Protein AF-A0A6J7DBG2-F1 (afdb_monomer)

Foldseek 3Di:
DDDFPDKDKDKDFPPQFWAWEQDPVVNDIFTWTWMKIWMFTHDPNDTDDTDDIWIWTAGPPPRDTDTQPDVQLSVQSRVLSVCVSPDDPVPDDNLLRHLSNCCRNVVNPVVSVVSVVVVVVVVVVVPPPPDDDPDPDPPPVVPPQCWDADPPPRDIDGPPDQADPPPRDGPD

Secondary structure (DSSP, 8-state):
------EEEEEEEEEEEEEEEEETTTTEEEEEEEEEEEEEEEETTEEEEEEEEEEEEEETTT-PEEEE-SHHHHHHHHHHHHHHHHS-GGG--HHHHHHHHHHHTT--HHHHHHHHHHHHHHHHHTT-TT---S---SSSTT----EEE-TTT--EEETT-SB-TTT--B--

Structure (mmCIF, N/CA/C/O backbone):
data_AF-A0A6J7DBG2-F1
#
_entry.id   AF-A0A6J7DBG2-F1
#
loop_
_atom_site.group_PDB
_atom_site.id
_atom_site.type_symbol
_atom_site.label_atom_id
_atom_site.label_alt_id
_atom_site.label_comp_id
_atom_site.label_asym_id
_atom_site.label_entity_id
_atom_site.label_seq_id
_atom_site.pdbx_PDB_ins_code
_atom_site.Cartn_x
_atom_site.Cartn_y
_atom_site.Cartn_z
_atom_site.occupancy
_atom_site.B_iso_or_equiv
_atom_site.auth_seq_id
_atom_site.auth_comp_id
_atom_site.auth_asym_id
_atom_site.auth_atom_id
_atom_site.pdbx_PDB_model_num
ATOM 1 N N . MET A 1 1 ? -16.229 7.258 35.136 1.00 46.56 1 MET A N 1
ATOM 2 C CA . MET A 1 1 ? -16.810 6.183 34.303 1.00 46.56 1 MET A CA 1
ATOM 3 C C . MET A 1 1 ? -17.713 6.844 33.269 1.00 46.56 1 MET A C 1
ATOM 5 O O . MET A 1 1 ? -18.755 7.356 33.646 1.00 46.56 1 MET A O 1
ATOM 9 N N . ALA A 1 2 ? -17.273 6.974 32.014 1.00 55.31 2 ALA A N 1
ATOM 10 C CA . ALA A 1 2 ? -18.084 7.598 30.963 1.00 55.31 2 ALA A CA 1
ATOM 11 C C . ALA A 1 2 ? -18.999 6.535 30.334 1.00 55.31 2 ALA A C 1
ATOM 13 O O . ALA A 1 2 ? -18.511 5.507 29.866 1.00 55.31 2 ALA A O 1
ATOM 14 N N . ILE A 1 3 ? -20.314 6.754 30.373 1.00 56.69 3 ILE A N 1
ATOM 15 C CA . ILE A 1 3 ? -21.315 5.833 29.819 1.00 56.69 3 ILE A CA 1
ATOM 16 C C . ILE A 1 3 ? -21.468 6.140 28.325 1.00 56.69 3 ILE A C 1
ATOM 18 O O . ILE A 1 3 ? -21.953 7.207 27.956 1.00 56.69 3 ILE A O 1
ATOM 22 N N . PHE A 1 4 ? -21.044 5.210 27.466 1.00 58.94 4 PHE A N 1
ATOM 23 C CA . PHE A 1 4 ? -21.203 5.310 26.013 1.00 58.94 4 PHE A CA 1
ATOM 24 C C . PHE A 1 4 ? -22.547 4.707 25.585 1.00 58.94 4 PHE A C 1
ATOM 26 O O . PHE A 1 4 ? -22.782 3.515 25.772 1.00 58.94 4 PHE A O 1
ATOM 33 N N . TRP A 1 5 ? -23.414 5.519 24.978 1.00 52.09 5 TRP A N 1
ATOM 34 C CA . TRP A 1 5 ? -24.648 5.069 24.330 1.00 52.09 5 TRP A CA 1
ATOM 35 C C . TRP A 1 5 ? -24.339 4.819 22.850 1.00 52.09 5 TRP A C 1
ATOM 37 O O . TRP A 1 5 ? -24.511 5.696 22.006 1.00 52.09 5 TRP A O 1
ATOM 47 N N . GLY A 1 6 ? -23.812 3.631 22.548 1.00 57.81 6 GLY A N 1
ATOM 48 C CA . GLY A 1 6 ? -23.581 3.166 21.177 1.00 57.81 6 GLY A CA 1
ATOM 49 C C . GLY A 1 6 ? -22.110 3.057 20.757 1.00 57.81 6 GLY A C 1
ATOM 50 O O . GLY A 1 6 ? -21.242 3.842 21.152 1.00 57.81 6 GLY A O 1
ATOM 51 N N . MET A 1 7 ? -21.841 2.046 19.926 1.00 69.81 7 MET A N 1
ATOM 52 C CA . MET A 1 7 ? -20.559 1.800 19.265 1.00 69.81 7 MET A CA 1
ATOM 53 C C . MET A 1 7 ? -20.766 1.801 17.750 1.00 69.81 7 MET A C 1
ATOM 55 O O . MET A 1 7 ? -21.684 1.154 17.255 1.00 69.81 7 MET A O 1
ATOM 59 N N . GLY A 1 8 ? -19.887 2.481 17.014 1.00 74.31 8 GLY A N 1
ATOM 60 C CA . GLY A 1 8 ? -19.878 2.463 15.549 1.00 74.31 8 GLY A CA 1
ATOM 61 C C . GLY A 1 8 ? -18.500 2.129 14.983 1.00 74.31 8 GLY A C 1
ATOM 62 O O . GLY A 1 8 ? -17.485 2.245 15.674 1.00 74.31 8 GLY A O 1
ATOM 63 N N . SER A 1 9 ? -18.460 1.723 13.715 1.00 78.75 9 SER A N 1
ATOM 64 C CA . SER A 1 9 ? -17.233 1.526 12.932 1.00 78.75 9 SER A CA 1
ATOM 65 C C . SER A 1 9 ? -17.178 2.508 11.768 1.00 78.75 9 SER A C 1
ATOM 67 O O . SER A 1 9 ? -18.206 2.817 11.166 1.00 78.75 9 SER A O 1
ATOM 69 N N . LYS A 1 10 ? -15.983 2.997 11.437 1.00 81.12 10 LYS A N 1
ATOM 70 C CA . LYS A 1 10 ? -15.734 3.754 10.207 1.00 81.12 10 LYS A CA 1
ATOM 71 C C . LYS A 1 10 ? -14.430 3.322 9.553 1.00 81.12 10 LYS A C 1
ATOM 73 O O . LYS A 1 10 ? -13.458 3.036 10.250 1.00 81.12 10 LYS A O 1
ATOM 78 N N . SER A 1 11 ? -14.434 3.354 8.227 1.00 80.19 11 SER A N 1
ATOM 79 C CA . SER A 1 11 ? -13.244 3.387 7.390 1.00 80.19 11 SER A CA 1
ATOM 80 C C . SER A 1 11 ? -12.932 4.840 7.035 1.00 80.19 11 SER A C 1
ATOM 82 O O . SER A 1 11 ? -13.831 5.645 6.777 1.00 80.19 11 SER A O 1
ATOM 84 N N . LYS A 1 12 ? -11.656 5.202 7.077 1.00 81.62 12 LYS A N 1
ATOM 85 C CA . L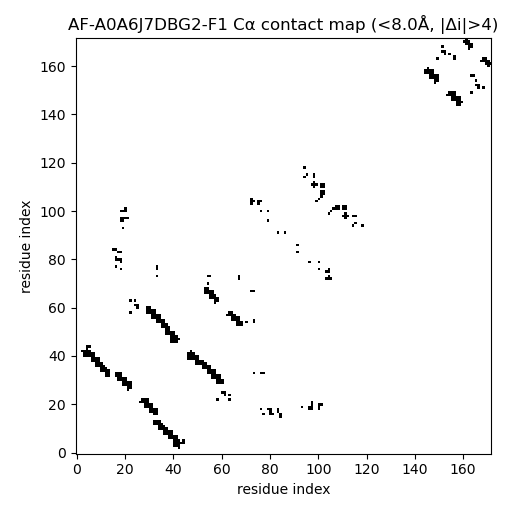YS A 1 12 ? -11.137 6.444 6.517 1.00 81.62 12 LYS A CA 1
ATOM 86 C C . LYS A 1 12 ? -10.099 6.057 5.479 1.00 81.62 12 LYS A C 1
ATOM 88 O O . LYS A 1 12 ? -9.033 5.559 5.838 1.00 81.62 12 LYS A O 1
ATOM 93 N N . ASN A 1 13 ? -10.434 6.280 4.216 1.00 78.12 13 ASN A N 1
ATOM 94 C CA . ASN A 1 13 ? -9.427 6.351 3.177 1.00 78.12 13 ASN A CA 1
ATOM 95 C C . ASN A 1 13 ? -8.819 7.753 3.243 1.00 78.12 13 ASN A C 1
ATOM 97 O O . ASN A 1 13 ? -9.544 8.736 3.426 1.00 78.12 13 ASN A O 1
ATOM 101 N N . TYR A 1 14 ? -7.498 7.854 3.215 1.00 71.44 14 TYR A N 1
ATOM 102 C CA . TYR A 1 14 ? -6.864 9.159 3.124 1.00 71.44 14 TYR A CA 1
ATOM 103 C C . TYR A 1 14 ? -6.824 9.539 1.645 1.00 71.44 14 TYR A C 1
ATOM 105 O O . TYR A 1 14 ? -5.890 9.169 0.940 1.00 71.44 14 TYR A O 1
ATOM 113 N N . ASP A 1 15 ? -7.875 10.219 1.183 1.00 62.44 15 ASP A N 1
ATOM 114 C CA . ASP A 1 15 ? -8.037 10.603 -0.221 1.00 62.44 15 ASP A CA 1
ATOM 115 C C . ASP A 1 15 ? -6.763 11.293 -0.745 1.00 62.44 15 ASP A C 1
ATOM 117 O O . ASP A 1 15 ? -6.266 12.251 -0.149 1.00 62.44 15 ASP A O 1
ATOM 121 N N . GLY A 1 16 ? -6.200 10.743 -1.826 1.00 68.31 16 GLY A N 1
ATOM 122 C CA . GLY A 1 16 ? -4.966 11.214 -2.469 1.00 68.31 16 GLY A CA 1
ATOM 123 C C . GLY A 1 16 ? -3.668 10.541 -2.005 1.00 68.31 16 GLY A C 1
ATOM 124 O O . GLY A 1 16 ? -2.652 10.684 -2.680 1.00 68.31 16 GLY A O 1
ATOM 125 N N . LEU A 1 17 ? -3.678 9.771 -0.909 1.00 85.88 17 LEU A N 1
ATOM 126 C CA . LEU A 1 17 ? -2.494 9.045 -0.441 1.00 85.88 17 LEU A CA 1
ATOM 127 C C . LEU A 1 17 ? -2.468 7.619 -0.990 1.00 85.88 17 LEU A C 1
ATOM 129 O O . LEU A 1 17 ? -3.230 6.747 -0.565 1.00 85.88 17 LEU A O 1
ATOM 133 N N . TRP A 1 18 ? -1.537 7.386 -1.908 1.00 89.62 18 TRP A N 1
ATOM 134 C CA . TRP A 1 18 ? -1.250 6.075 -2.464 1.00 89.62 18 TRP A CA 1
ATOM 135 C C . TRP A 1 18 ? 0.234 5.751 -2.340 1.00 89.62 18 TRP A C 1
ATOM 137 O O . TRP A 1 18 ? 1.083 6.635 -2.236 1.00 89.62 18 TRP A O 1
ATOM 147 N N . VAL A 1 19 ? 0.526 4.458 -2.310 1.00 92.31 19 VAL A N 1
ATOM 148 C CA . VAL A 1 19 ? 1.876 3.927 -2.161 1.00 92.31 19 VAL A CA 1
ATOM 149 C C . VAL A 1 19 ? 2.070 2.820 -3.198 1.00 92.31 19 VAL A C 1
ATOM 151 O O . VAL A 1 19 ? 1.232 1.917 -3.255 1.00 92.31 19 VAL A O 1
ATOM 154 N N . PRO A 1 20 ? 3.117 2.861 -4.038 1.00 92.00 20 PRO A N 1
ATOM 155 C CA . PRO A 1 20 ? 3.379 1.796 -4.992 1.00 92.00 20 PRO A CA 1
ATOM 156 C C . PRO A 1 20 ? 3.950 0.580 -4.262 1.00 92.00 20 PRO A C 1
ATOM 158 O O . PRO A 1 20 ? 4.889 0.688 -3.474 1.00 92.00 20 PRO A O 1
ATOM 161 N N . TYR A 1 21 ? 3.374 -0.590 -4.512 1.00 91.88 21 TYR A N 1
ATOM 162 C CA . TYR A 1 21 ? 3.898 -1.846 -3.988 1.00 91.88 21 TYR A CA 1
ATOM 163 C C . TYR A 1 21 ? 3.535 -3.017 -4.904 1.00 91.88 21 TYR A C 1
ATOM 165 O O . TYR A 1 21 ? 2.654 -2.910 -5.762 1.00 91.88 21 TYR A O 1
ATOM 173 N N . HIS A 1 22 ? 4.224 -4.142 -4.728 1.00 90.44 22 HIS A N 1
ATOM 174 C CA . HIS A 1 22 ? 3.934 -5.370 -5.455 1.00 90.44 22 HIS A CA 1
ATOM 175 C C . HIS A 1 22 ? 2.672 -6.044 -4.899 1.00 90.44 22 HIS A C 1
ATOM 177 O O . HIS A 1 22 ? 2.571 -6.311 -3.698 1.00 90.44 22 HIS A O 1
ATOM 183 N N . CYS A 1 23 ? 1.705 -6.347 -5.765 1.00 91.25 23 CYS A N 1
ATOM 184 C CA . CYS A 1 23 ? 0.520 -7.099 -5.371 1.00 91.25 23 CYS A CA 1
ATOM 185 C C . CYS A 1 23 ? 0.682 -8.580 -5.723 1.00 91.25 23 CYS A C 1
ATOM 187 O O . CYS A 1 23 ? 0.718 -8.927 -6.895 1.00 91.25 23 CYS A O 1
ATOM 189 N N . SER A 1 24 ? 0.659 -9.468 -4.725 1.00 88.75 24 SER A N 1
ATOM 190 C CA . SER A 1 24 ? 0.750 -10.920 -4.951 1.00 88.75 24 SER A CA 1
ATOM 191 C C . SER A 1 24 ? -0.432 -11.532 -5.714 1.00 88.75 24 SER A C 1
ATOM 193 O O . SER A 1 24 ? -0.350 -12.680 -6.129 1.00 88.75 24 SER A O 1
ATOM 195 N N . VAL A 1 25 ? -1.544 -10.803 -5.857 1.00 91.25 25 VAL A N 1
ATOM 196 C CA . VAL A 1 25 ? -2.736 -11.265 -6.589 1.00 91.25 25 VAL A CA 1
ATOM 197 C C . VAL A 1 25 ? -2.709 -10.803 -8.045 1.00 91.25 25 VAL A C 1
ATOM 199 O O . VAL A 1 25 ? -3.128 -11.548 -8.922 1.00 91.25 25 VAL A O 1
ATOM 202 N N . CYS A 1 26 ? -2.236 -9.581 -8.300 1.00 88.81 26 CYS A N 1
ATOM 203 C CA . CYS A 1 26 ? -2.123 -9.042 -9.658 1.00 88.81 26 CYS A CA 1
ATOM 204 C C . CYS A 1 26 ? -0.815 -9.441 -10.351 1.00 88.81 26 CYS A C 1
ATOM 206 O O . CYS A 1 26 ? -0.721 -9.255 -11.557 1.00 88.81 26 CYS A O 1
ATOM 208 N N . ASP A 1 27 ? 0.170 -9.918 -9.581 1.00 84.94 27 ASP A N 1
ATOM 209 C CA . ASP A 1 27 ? 1.541 -10.204 -10.025 1.00 84.94 27 ASP A CA 1
ATOM 210 C C . ASP A 1 27 ? 2.198 -9.011 -10.746 1.00 84.94 27 ASP A C 1
ATOM 212 O O . ASP A 1 27 ? 2.921 -9.145 -11.726 1.00 84.94 27 ASP A O 1
ATOM 216 N N . ASP A 1 28 ? 1.870 -7.801 -10.282 1.00 87.75 28 ASP A N 1
ATOM 217 C CA . ASP A 1 28 ? 2.291 -6.544 -10.893 1.00 87.75 28 ASP A CA 1
ATOM 218 C C . ASP A 1 28 ? 2.376 -5.430 -9.838 1.00 87.75 28 ASP A C 1
ATOM 220 O O . ASP A 1 28 ? 1.726 -5.471 -8.775 1.00 87.75 28 ASP A O 1
ATOM 224 N N . PHE A 1 29 ? 3.152 -4.391 -10.143 1.00 88.75 29 PHE A N 1
ATOM 225 C CA . PHE A 1 29 ? 3.195 -3.174 -9.349 1.00 88.75 29 PHE A CA 1
ATOM 226 C C . PHE A 1 29 ? 1.860 -2.440 -9.450 1.00 88.75 29 PHE A C 1
ATOM 228 O O . PHE A 1 29 ? 1.260 -2.259 -10.514 1.00 88.75 29 PHE A O 1
ATOM 235 N N . SER A 1 30 ? 1.336 -2.065 -8.290 1.00 90.38 30 SER A N 1
ATOM 236 C CA . SER A 1 30 ? 0.029 -1.433 -8.176 1.00 90.38 30 SER A CA 1
ATOM 237 C C . SER A 1 30 ? 0.065 -0.328 -7.135 1.00 90.38 30 SER A C 1
ATOM 239 O O . SER A 1 30 ? 0.830 -0.382 -6.172 1.00 90.38 30 SER A O 1
ATOM 241 N N . ALA A 1 31 ? -0.801 0.665 -7.306 1.00 91.56 31 ALA A N 1
ATOM 242 C CA . ALA A 1 31 ? -1.049 1.659 -6.278 1.00 91.56 31 ALA A CA 1
ATOM 243 C C . ALA A 1 31 ? -1.876 1.032 -5.144 1.00 91.56 31 ALA A C 1
ATOM 245 O O . ALA A 1 31 ? -2.921 0.416 -5.379 1.00 91.56 31 ALA A O 1
ATOM 246 N N . PHE A 1 32 ? -1.407 1.195 -3.910 1.00 92.94 32 PHE A N 1
ATOM 247 C CA . PHE A 1 32 ? -2.121 0.811 -2.700 1.00 92.94 32 PHE A CA 1
ATOM 248 C C . PHE A 1 32 ? -2.630 2.053 -1.972 1.00 92.94 32 PHE A C 1
ATOM 250 O O . PHE A 1 32 ? -1.857 2.952 -1.645 1.00 92.94 32 PHE A O 1
ATOM 257 N N . ALA A 1 33 ? -3.927 2.087 -1.683 1.00 91.56 33 ALA A N 1
ATOM 258 C CA . ALA A 1 33 ? -4.557 3.119 -0.876 1.00 91.56 33 ALA A CA 1
ATOM 259 C C . ALA A 1 33 ? -4.287 2.883 0.616 1.00 91.56 33 ALA A C 1
ATOM 261 O O . ALA A 1 33 ? -4.448 1.769 1.128 1.00 91.56 33 ALA A O 1
ATOM 262 N N . VAL A 1 34 ? -3.915 3.946 1.329 1.00 91.62 34 VAL A N 1
ATOM 263 C CA . VAL A 1 34 ? -3.632 3.902 2.768 1.00 91.62 34 VAL A CA 1
ATOM 264 C C . VAL A 1 34 ? -4.935 4.102 3.550 1.00 91.62 34 VAL A C 1
ATOM 266 O O . VAL A 1 34 ? -5.452 5.215 3.661 1.00 91.62 34 VAL A O 1
ATOM 269 N N . THR A 1 35 ? -5.472 3.015 4.108 1.00 90.44 35 THR A N 1
ATOM 270 C CA . THR A 1 35 ? -6.787 2.994 4.766 1.00 90.44 35 THR A CA 1
ATOM 271 C C . THR A 1 35 ? -6.673 2.737 6.265 1.00 90.44 35 THR A C 1
ATOM 273 O O . THR A 1 35 ? -5.918 1.881 6.726 1.00 90.44 35 THR A O 1
ATOM 276 N N . GLU A 1 36 ? -7.484 3.440 7.050 1.00 90.50 36 GLU A N 1
ATOM 277 C CA . GLU A 1 36 ? -7.621 3.217 8.485 1.00 90.50 36 GLU A CA 1
ATOM 278 C C . GLU A 1 36 ? -9.062 2.853 8.852 1.00 90.50 36 GLU A C 1
ATOM 280 O O . GLU A 1 36 ? -9.992 3.627 8.631 1.00 90.50 36 GLU A O 1
ATOM 285 N N . ASN A 1 37 ? -9.248 1.699 9.487 1.00 89.56 37 ASN A N 1
ATOM 286 C CA . ASN A 1 37 ? -10.523 1.270 10.053 1.00 89.56 37 ASN A CA 1
ATOM 287 C C . ASN A 1 37 ? -10.495 1.426 11.566 1.00 89.56 37 ASN A C 1
ATOM 289 O O . ASN A 1 37 ? -9.630 0.863 12.226 1.00 89.56 37 ASN A O 1
ATOM 293 N N . TYR A 1 38 ? -11.452 2.136 12.149 1.00 87.94 38 TYR A N 1
ATOM 294 C CA . TYR A 1 38 ? -11.497 2.341 13.596 1.00 87.94 38 TYR A CA 1
ATOM 295 C C . TYR A 1 38 ? -12.914 2.242 14.147 1.00 87.94 38 TYR A C 1
ATOM 297 O O . TYR A 1 38 ? -13.906 2.489 13.453 1.00 87.94 38 TYR A O 1
ATOM 305 N N . LYS A 1 39 ? -13.008 1.893 15.431 1.00 85.19 39 LYS A N 1
ATOM 306 C CA . LYS A 1 39 ? -14.252 1.987 16.190 1.00 85.19 39 LYS A CA 1
ATOM 307 C C . LYS A 1 39 ? -14.316 3.317 16.925 1.00 85.19 39 LYS A C 1
ATOM 309 O O . LYS A 1 39 ? -13.292 3.939 17.214 1.00 85.19 39 LYS A O 1
ATOM 314 N N . TYR A 1 40 ? -15.525 3.770 17.214 1.00 84.94 40 TYR A N 1
ATOM 315 C CA . TYR A 1 40 ? -15.732 4.978 17.995 1.00 84.94 40 TYR A CA 1
ATOM 316 C C . TYR A 1 40 ? -16.888 4.827 18.978 1.00 84.94 40 TYR A C 1
ATOM 318 O O . TYR A 1 40 ? -17.836 4.074 18.741 1.00 84.94 40 TYR A O 1
ATOM 326 N N . GLY A 1 41 ? -16.752 5.507 20.114 1.00 82.81 41 GLY A N 1
ATOM 327 C CA . GLY A 1 41 ? -17.782 5.603 21.141 1.00 82.81 41 GLY A CA 1
ATOM 328 C C . GLY A 1 41 ? -18.631 6.848 20.920 1.00 82.81 41 GLY A C 1
ATOM 329 O O . GLY A 1 41 ? -18.108 7.887 20.491 1.00 82.81 41 GLY A O 1
ATOM 330 N N . GLN A 1 42 ? -19.925 6.739 21.213 1.00 79.81 42 GLN A N 1
ATOM 331 C CA . GLN A 1 42 ? -20.860 7.859 21.152 1.00 79.81 42 GLN A CA 1
ATOM 332 C C . GLN A 1 42 ? -21.479 8.148 22.518 1.00 79.81 42 GLN A C 1
ATOM 334 O O . GLN A 1 42 ? -21.711 7.239 23.315 1.00 79.81 42 GLN A O 1
ATOM 339 N N . VAL A 1 43 ? -21.764 9.423 22.774 1.00 79.25 43 VAL A N 1
ATOM 340 C CA . VAL A 1 43 ? -22.632 9.859 23.874 1.00 79.25 43 VAL A CA 1
ATOM 341 C C . VAL A 1 43 ? -23.593 10.887 23.290 1.00 79.25 43 VAL A C 1
ATOM 343 O O . VAL A 1 43 ? -23.158 11.829 22.630 1.00 79.25 43 VAL A O 1
ATOM 346 N N . TYR A 1 44 ? -24.898 10.658 23.451 1.00 79.75 44 TYR A N 1
ATOM 347 C CA . TYR A 1 44 ? -25.957 11.468 22.828 1.00 79.75 44 TYR A CA 1
ATOM 348 C C . TYR A 1 44 ? -25.762 11.688 21.311 1.00 79.75 44 TYR A C 1
ATOM 350 O O . TYR A 1 44 ? -25.951 12.783 20.796 1.00 79.75 44 TYR A O 1
ATOM 358 N N . GLY A 1 45 ? -25.312 10.657 20.583 1.00 71.81 45 GLY A N 1
ATOM 359 C CA . GLY A 1 45 ? -25.052 10.727 19.135 1.00 71.81 45 GLY A CA 1
ATOM 360 C C . GLY A 1 45 ? -23.736 11.415 18.733 1.00 71.81 45 GLY A C 1
ATOM 361 O O . GLY A 1 45 ? -23.257 11.209 17.614 1.00 71.81 45 GLY A O 1
ATOM 362 N N . ILE A 1 46 ? -23.087 12.144 19.645 1.00 76.62 46 ILE A N 1
ATOM 363 C CA . ILE A 1 46 ? -21.812 12.836 19.414 1.00 76.62 46 ILE A CA 1
ATOM 364 C C . ILE A 1 46 ? -20.641 11.864 19.602 1.00 76.62 46 ILE A C 1
ATOM 366 O O . ILE A 1 46 ? -20.644 11.023 20.502 1.00 76.62 46 ILE A O 1
ATOM 370 N N . ARG A 1 47 ? -19.622 11.965 18.741 1.00 75.56 47 ARG A N 1
ATOM 371 C CA . ARG A 1 47 ? -18.411 11.126 18.791 1.00 75.56 47 ARG A CA 1
ATOM 372 C C . ARG A 1 47 ? -17.432 11.652 19.824 1.00 75.56 47 ARG A C 1
ATOM 374 O O . ARG A 1 47 ? -17.033 12.807 19.729 1.00 75.56 47 ARG A O 1
ATOM 381 N N . ILE A 1 48 ? -17.003 10.792 20.745 1.00 79.25 48 ILE A N 1
ATOM 382 C CA . ILE A 1 48 ? -16.174 11.241 21.879 1.00 79.25 48 ILE A CA 1
ATOM 383 C C . ILE A 1 48 ? -14.808 10.552 21.919 1.00 79.25 48 ILE A C 1
ATOM 385 O O . ILE A 1 48 ? -13.841 11.139 22.390 1.00 79.25 48 ILE A O 1
ATOM 389 N N . ALA A 1 49 ? -14.681 9.334 21.382 1.00 77.12 49 ALA A N 1
ATOM 390 C CA . ALA A 1 49 ? -13.402 8.626 21.390 1.00 77.12 49 ALA A CA 1
ATOM 391 C C . ALA A 1 49 ? -13.248 7.673 20.205 1.00 77.12 49 ALA A C 1
ATOM 393 O O . ALA A 1 49 ? -14.175 6.929 19.880 1.00 77.12 49 ALA A O 1
ATOM 394 N N . LYS A 1 50 ? -12.051 7.664 19.607 1.00 84.88 50 LYS A N 1
ATOM 395 C CA . LYS A 1 50 ? -11.594 6.671 18.625 1.00 84.88 50 LYS A CA 1
ATOM 396 C C . LYS A 1 50 ? -10.828 5.562 19.348 1.00 84.88 50 LYS A C 1
ATOM 398 O O . LYS A 1 50 ? -9.968 5.852 20.172 1.00 84.88 50 LYS A O 1
ATOM 403 N N . TYR A 1 51 ? -11.116 4.303 19.031 1.00 81.06 51 TYR A N 1
ATOM 404 C CA . TYR A 1 51 ? -10.446 3.143 19.623 1.00 81.06 51 TYR A CA 1
ATOM 405 C C . TYR A 1 51 ? -10.391 1.958 18.645 1.00 81.06 51 TYR A C 1
ATOM 407 O O . TYR A 1 51 ? -11.134 1.913 17.664 1.00 81.06 51 TYR A O 1
ATOM 415 N N . LYS A 1 52 ? -9.506 0.983 18.908 1.00 83.69 52 LYS A N 1
ATOM 416 C CA . LYS A 1 52 ? -9.296 -0.212 18.057 1.00 83.69 52 LYS A CA 1
ATOM 417 C C . LYS A 1 52 ? -9.095 0.143 16.571 1.00 83.69 52 LYS A C 1
ATOM 419 O O . LYS A 1 52 ? -9.799 -0.380 15.709 1.00 83.69 52 LYS A O 1
ATOM 424 N N . ALA A 1 53 ? -8.165 1.057 16.293 1.00 86.81 53 ALA A N 1
ATOM 425 C CA . ALA A 1 53 ? -7.759 1.366 14.927 1.00 86.81 53 ALA A CA 1
ATOM 426 C C . ALA A 1 53 ? -6.948 0.201 14.338 1.00 86.81 53 ALA A C 1
ATOM 428 O O . ALA A 1 53 ? -6.070 -0.341 15.005 1.00 86.81 53 ALA A O 1
ATOM 429 N N . LYS A 1 54 ? -7.274 -0.184 13.109 1.00 91.12 54 LYS A N 1
ATOM 430 C CA . LYS A 1 54 ? -6.566 -1.151 12.277 1.00 91.12 54 LYS A CA 1
ATOM 431 C C . LYS A 1 54 ? -6.193 -0.468 10.971 1.00 91.12 54 LYS A C 1
ATOM 433 O O . LYS A 1 54 ? -7.016 0.241 10.387 1.00 91.12 54 LYS A O 1
ATOM 438 N N . HIS A 1 55 ? -4.979 -0.709 10.513 1.00 92.25 55 HIS A N 1
ATOM 439 C CA . HIS A 1 55 ? -4.395 -0.036 9.364 1.00 92.25 55 HIS A CA 1
ATOM 440 C C . HIS A 1 55 ? -4.222 -1.016 8.213 1.00 92.25 55 HIS A C 1
ATOM 442 O O . HIS A 1 55 ? -3.839 -2.164 8.429 1.00 92.25 55 HIS A O 1
ATOM 448 N N . PHE A 1 56 ? -4.534 -0.576 7.001 1.00 91.69 56 PHE A N 1
ATOM 449 C CA . PHE A 1 56 ? -4.523 -1.421 5.815 1.00 91.69 56 PHE A CA 1
ATOM 450 C C . PHE A 1 56 ? -3.918 -0.687 4.623 1.00 91.69 56 PHE A C 1
ATOM 452 O O . PHE A 1 56 ? -4.138 0.511 4.443 1.00 91.69 56 PHE A O 1
ATOM 459 N N . LEU A 1 57 ? -3.221 -1.441 3.779 1.00 92.62 57 LEU A N 1
ATOM 460 C CA . LEU A 1 57 ? -2.916 -1.061 2.405 1.00 92.62 57 LEU A CA 1
ATOM 461 C C . LEU A 1 57 ? -3.864 -1.820 1.486 1.00 92.62 57 LEU A C 1
ATOM 463 O O . LEU A 1 57 ? -3.887 -3.047 1.519 1.00 92.62 57 LEU A O 1
ATOM 467 N N . VAL A 1 58 ? -4.654 -1.110 0.687 1.00 92.69 58 VAL A N 1
ATOM 468 C CA . VAL A 1 58 ? -5.660 -1.717 -0.197 1.00 92.69 58 VAL A CA 1
ATOM 469 C C . VAL A 1 58 ? -5.245 -1.524 -1.645 1.00 92.69 58 VAL A C 1
ATOM 471 O O . VAL A 1 58 ? -5.105 -0.390 -2.094 1.00 92.69 58 VAL A O 1
ATOM 474 N N . CYS A 1 59 ? -5.025 -2.616 -2.374 1.00 93.19 59 CYS A N 1
ATOM 475 C CA . CYS A 1 59 ? -4.672 -2.554 -3.790 1.00 93.19 59 CYS A CA 1
ATOM 476 C C . CYS A 1 59 ? -5.815 -1.935 -4.602 1.00 93.19 59 CYS A C 1
ATOM 478 O O . CYS A 1 59 ? -6.936 -2.423 -4.528 1.00 93.19 59 CYS A O 1
ATOM 480 N N . GLN A 1 60 ? -5.535 -0.925 -5.426 1.00 90.25 60 GLN A N 1
ATOM 481 C CA . GLN A 1 60 ? -6.562 -0.287 -6.260 1.00 90.25 60 GLN A CA 1
ATOM 482 C C . GLN A 1 60 ? -7.008 -1.133 -7.466 1.00 90.25 60 GLN A C 1
ATOM 484 O O . GLN A 1 60 ? -8.042 -0.839 -8.053 1.00 90.25 60 GLN A O 1
ATOM 489 N N . LYS A 1 61 ? -6.243 -2.166 -7.856 1.00 91.69 61 LYS A N 1
ATOM 490 C CA . LYS A 1 61 ? -6.602 -3.055 -8.978 1.00 91.69 61 LYS A CA 1
ATOM 491 C C . LYS A 1 61 ? -7.537 -4.196 -8.554 1.00 91.69 61 LYS A C 1
ATOM 493 O O . LYS A 1 61 ? -8.451 -4.532 -9.294 1.00 91.69 61 LYS A O 1
ATOM 498 N N . CYS A 1 62 ? -7.288 -4.818 -7.398 1.00 92.56 62 CYS A N 1
ATOM 499 C CA . CYS A 1 62 ? -7.969 -6.052 -6.972 1.00 92.56 62 CYS A CA 1
ATOM 500 C C . CYS A 1 62 ? -8.583 -5.994 -5.563 1.00 92.56 62 CYS A C 1
ATOM 502 O O . CYS A 1 62 ? -8.981 -7.030 -5.031 1.00 92.56 62 CYS A O 1
ATOM 504 N N . ASP A 1 63 ? -8.589 -4.823 -4.918 1.00 91.44 63 ASP A N 1
ATOM 505 C CA . ASP A 1 63 ? -9.095 -4.591 -3.555 1.00 91.44 63 ASP A CA 1
ATOM 506 C C . ASP A 1 63 ? -8.460 -5.466 -2.460 1.00 91.44 63 ASP A C 1
ATOM 508 O O . ASP A 1 63 ? -8.945 -5.554 -1.326 1.00 91.44 63 ASP A O 1
ATOM 512 N N . ARG A 1 64 ? -7.319 -6.103 -2.756 1.00 92.62 64 ARG A N 1
ATOM 513 C CA . ARG A 1 64 ? -6.585 -6.898 -1.773 1.00 92.62 64 ARG A CA 1
ATOM 514 C C . ARG A 1 64 ? -6.073 -5.991 -0.658 1.00 92.62 64 ARG A C 1
ATOM 516 O O . ARG A 1 64 ? -5.218 -5.136 -0.886 1.00 92.62 64 ARG A O 1
ATOM 523 N N . ALA A 1 65 ? -6.566 -6.227 0.554 1.00 91.56 65 ALA A N 1
ATOM 524 C CA . ALA A 1 65 ? -6.122 -5.541 1.757 1.00 91.56 65 ALA A CA 1
ATOM 525 C C . ALA A 1 65 ? -4.961 -6.290 2.430 1.00 91.56 65 ALA A C 1
ATOM 527 O O . ALA A 1 65 ? -5.074 -7.47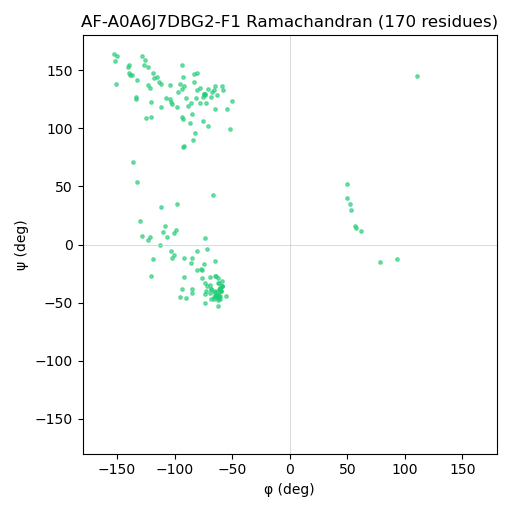2 2.760 1.00 91.56 65 ALA A O 1
ATOM 528 N N . ILE A 1 66 ? -3.866 -5.580 2.674 1.00 92.31 66 ILE A N 1
ATOM 529 C CA . ILE A 1 66 ? -2.726 -6.023 3.475 1.00 92.31 66 ILE A CA 1
ATOM 530 C C . ILE A 1 66 ? -2.826 -5.323 4.830 1.00 92.31 66 ILE A C 1
ATOM 532 O O . ILE A 1 66 ? -2.891 -4.095 4.890 1.00 92.31 66 ILE A O 1
ATOM 536 N N . LEU A 1 67 ? -2.883 -6.095 5.916 1.00 92.75 67 LEU A N 1
ATOM 537 C CA . LEU A 1 67 ? -2.927 -5.556 7.275 1.00 92.75 67 LEU A CA 1
ATOM 538 C C . LEU A 1 67 ? -1.542 -5.030 7.669 1.00 92.75 67 LEU A C 1
ATOM 540 O O . LEU A 1 67 ? -0.553 -5.750 7.561 1.00 92.75 67 LEU A O 1
ATOM 544 N N . LEU A 1 68 ? -1.494 -3.800 8.172 1.00 92.19 68 LEU A N 1
ATOM 545 C CA . LEU A 1 68 ? -0.318 -3.250 8.837 1.00 92.19 68 LEU A CA 1
ATOM 546 C C . LEU A 1 68 ? -0.462 -3.512 10.336 1.00 92.19 68 LEU A C 1
ATOM 548 O O . LEU A 1 68 ? -1.325 -2.938 11.003 1.00 92.19 68 LEU A O 1
ATOM 552 N N . GLU A 1 69 ? 0.343 -4.436 10.851 1.00 89.44 69 GLU A N 1
ATOM 553 C CA . GLU A 1 69 ? 0.256 -4.885 12.243 1.00 89.44 69 GLU A CA 1
ATOM 554 C C . GLU A 1 69 ? 0.798 -3.842 13.217 1.00 89.44 69 GLU A C 1
ATOM 556 O O . GLU A 1 69 ? 0.300 -3.714 14.338 1.00 89.44 69 GLU A O 1
ATOM 561 N N . ARG A 1 70 ? 1.819 -3.088 12.792 1.00 89.25 70 ARG A N 1
ATOM 562 C CA . ARG A 1 70 ? 2.480 -2.088 13.631 1.00 89.25 70 ARG A CA 1
ATOM 563 C C . ARG A 1 70 ? 2.040 -0.679 13.229 1.00 89.25 70 ARG A C 1
ATOM 565 O O . ARG A 1 70 ? 2.029 -0.363 12.040 1.00 89.25 70 ARG A O 1
ATOM 572 N N . PRO A 1 71 ? 1.762 0.213 14.196 1.00 87.06 71 PRO A N 1
ATOM 573 C CA . PRO A 1 71 ? 1.356 1.588 13.899 1.00 87.06 71 PRO A CA 1
ATOM 574 C C . PRO A 1 71 ? 2.445 2.379 13.159 1.00 87.06 71 PRO A C 1
ATOM 576 O O . PRO A 1 71 ? 2.134 3.251 12.352 1.00 87.06 71 PRO A O 1
ATOM 579 N N . GLU A 1 72 ? 3.717 2.042 13.381 1.00 90.50 72 GLU A N 1
ATOM 580 C CA . GLU A 1 72 ? 4.863 2.640 12.688 1.00 90.50 72 GLU A CA 1
ATOM 581 C C . GLU A 1 72 ? 4.796 2.425 11.173 1.00 90.50 72 GLU A C 1
ATOM 583 O O . GLU A 1 72 ? 5.030 3.358 10.412 1.00 90.50 72 GLU A O 1
ATOM 588 N N . GLN A 1 73 ? 4.379 1.236 10.722 1.00 91.62 73 GLN A N 1
ATOM 589 C CA . GLN A 1 73 ? 4.241 0.921 9.296 1.00 91.62 73 GLN A CA 1
ATOM 590 C C . GLN A 1 73 ? 3.239 1.855 8.616 1.00 91.62 73 GLN A C 1
ATOM 592 O O . GLN A 1 73 ? 3.463 2.310 7.496 1.00 91.62 73 GLN A O 1
ATOM 597 N N . PHE A 1 74 ? 2.143 2.173 9.309 1.00 90.81 74 PHE A N 1
ATOM 598 C CA . PHE A 1 74 ? 1.117 3.075 8.802 1.00 90.81 74 PHE A CA 1
ATOM 599 C C . PHE A 1 74 ? 1.610 4.522 8.712 1.00 90.81 74 PHE A C 1
ATOM 601 O O . PHE A 1 74 ? 1.349 5.198 7.716 1.00 90.81 74 PHE A O 1
ATOM 608 N N . ILE A 1 75 ? 2.352 4.992 9.720 1.00 90.69 75 ILE A N 1
ATOM 609 C CA . ILE A 1 75 ? 2.950 6.335 9.718 1.00 90.69 75 ILE A CA 1
ATOM 610 C C . ILE A 1 75 ? 3.964 6.458 8.575 1.00 90.69 75 ILE A C 1
ATOM 612 O O . ILE A 1 75 ? 3.922 7.431 7.820 1.00 90.69 75 ILE A O 1
ATOM 616 N N . THR A 1 76 ? 4.821 5.452 8.399 1.00 92.94 76 THR A N 1
ATOM 617 C CA . THR A 1 76 ? 5.810 5.401 7.317 1.00 92.94 76 THR A CA 1
ATOM 618 C C . THR A 1 76 ? 5.143 5.385 5.943 1.00 92.94 76 THR A C 1
ATOM 620 O O . THR A 1 76 ? 5.487 6.202 5.090 1.00 92.94 76 THR A O 1
ATOM 623 N N . ALA A 1 77 ? 4.132 4.534 5.736 1.00 91.62 77 ALA A N 1
ATOM 624 C CA . ALA A 1 77 ? 3.375 4.491 4.484 1.00 91.62 77 ALA A CA 1
ATOM 625 C C . ALA A 1 77 ? 2.694 5.837 4.179 1.00 91.62 77 ALA A C 1
ATOM 627 O O . ALA A 1 77 ? 2.720 6.306 3.042 1.00 91.62 77 ALA A O 1
ATOM 628 N N . GLN A 1 78 ? 2.144 6.506 5.196 1.00 91.75 78 GLN A N 1
ATOM 629 C CA . GLN A 1 78 ? 1.578 7.844 5.038 1.00 91.75 78 GLN A CA 1
ATOM 630 C C . GLN A 1 78 ? 2.649 8.885 4.672 1.00 91.75 78 GLN A C 1
ATOM 632 O O . GLN A 1 78 ? 2.391 9.755 3.841 1.00 91.75 78 GLN A O 1
ATOM 637 N N . GLY A 1 79 ? 3.840 8.806 5.270 1.00 91.50 79 GLY A N 1
ATOM 638 C CA . GLY A 1 79 ? 4.974 9.672 4.939 1.00 91.50 79 GLY A CA 1
ATOM 639 C C . GLY A 1 79 ? 5.445 9.503 3.492 1.00 91.50 79 GLY A C 1
ATOM 640 O O . GLY A 1 79 ? 5.658 10.496 2.796 1.00 91.50 79 GLY A O 1
ATOM 641 N N . ILE A 1 80 ? 5.535 8.259 3.015 1.00 92.00 80 ILE A N 1
ATOM 642 C CA . ILE A 1 80 ? 5.857 7.938 1.616 1.00 92.00 80 ILE A CA 1
ATOM 643 C C . ILE A 1 80 ? 4.784 8.500 0.681 1.00 92.00 80 ILE A C 1
ATOM 645 O O . ILE A 1 80 ? 5.106 9.284 -0.208 1.00 92.00 80 ILE A O 1
ATOM 649 N N . GLY A 1 81 ? 3.508 8.190 0.930 1.00 90.62 81 GLY A N 1
ATOM 650 C CA . GLY A 1 81 ? 2.415 8.678 0.089 1.00 90.62 81 GLY A CA 1
ATOM 651 C C . GLY A 1 81 ? 2.354 10.207 0.018 1.00 90.62 81 GLY A C 1
ATOM 652 O O . GLY A 1 81 ? 2.066 10.758 -1.040 1.00 90.62 81 GLY A O 1
ATOM 653 N N . ARG A 1 82 ? 2.667 10.917 1.115 1.00 90.06 82 ARG A N 1
ATOM 654 C CA . ARG A 1 82 ? 2.716 12.390 1.113 1.00 90.06 82 ARG A CA 1
ATOM 655 C C . ARG A 1 82 ? 3.821 12.913 0.210 1.00 90.06 82 ARG A C 1
ATOM 657 O O . ARG A 1 82 ? 3.562 13.838 -0.546 1.00 90.06 82 ARG A O 1
ATOM 664 N N . ARG A 1 83 ? 5.016 12.317 0.271 1.00 89.88 83 ARG A N 1
ATOM 665 C CA . ARG A 1 83 ? 6.137 12.705 -0.597 1.00 89.88 83 ARG A CA 1
ATOM 666 C C . ARG A 1 83 ? 5.790 12.505 -2.063 1.00 89.88 83 ARG A C 1
ATOM 668 O O . ARG A 1 83 ? 6.014 13.420 -2.847 1.00 89.88 83 ARG A O 1
ATOM 675 N N . ILE A 1 84 ? 5.171 11.376 -2.404 1.00 90.19 84 ILE A N 1
ATOM 676 C CA . ILE A 1 84 ? 4.693 11.101 -3.765 1.00 90.19 84 ILE A CA 1
ATOM 677 C C . ILE A 1 84 ? 3.666 12.151 -4.196 1.00 90.19 84 ILE A C 1
ATOM 679 O O . ILE A 1 84 ? 3.798 12.722 -5.270 1.00 90.19 84 ILE A O 1
ATOM 683 N N . ALA A 1 85 ? 2.689 12.462 -3.341 1.00 87.38 85 ALA A N 1
ATOM 684 C CA . ALA A 1 85 ? 1.662 13.457 -3.64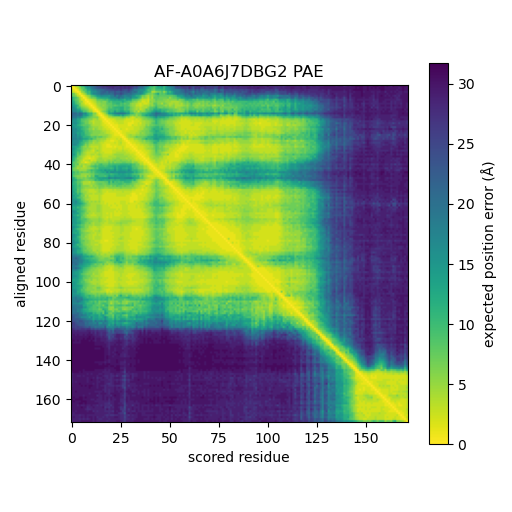4 1.00 87.38 85 ALA A CA 1
ATOM 685 C C . ALA A 1 85 ? 2.217 14.885 -3.820 1.00 87.38 85 ALA A C 1
ATOM 687 O O . ALA A 1 85 ? 1.600 15.691 -4.510 1.00 87.38 85 ALA A O 1
ATOM 688 N N . THR A 1 86 ? 3.351 15.212 -3.192 1.00 88.06 86 THR A N 1
ATOM 689 C CA . THR A 1 86 ? 4.032 16.511 -3.345 1.00 88.06 86 THR A CA 1
ATOM 690 C C . THR A 1 86 ? 5.095 16.539 -4.441 1.00 88.06 86 THR A C 1
ATOM 692 O O . THR A 1 86 ? 5.605 17.612 -4.744 1.00 88.06 86 THR A O 1
ATOM 695 N N . SER A 1 87 ? 5.479 15.381 -4.978 1.00 86.62 87 SER A N 1
ATOM 696 C CA . SER A 1 87 ? 6.523 15.275 -6.000 1.00 86.62 87 SER A CA 1
ATOM 697 C C . SER A 1 87 ? 5.957 15.604 -7.380 1.00 86.62 87 SER A C 1
ATOM 699 O O . SER A 1 87 ? 4.801 15.294 -7.670 1.00 86.62 87 SER A O 1
ATOM 701 N N . ASP A 1 88 ? 6.784 16.184 -8.251 1.00 85.00 88 ASP A N 1
ATOM 702 C CA . ASP A 1 88 ? 6.397 16.415 -9.641 1.00 85.00 88 ASP A CA 1
ATOM 703 C C . ASP A 1 88 ? 6.204 15.069 -10.367 1.00 85.00 88 ASP A C 1
ATOM 705 O O . ASP A 1 88 ? 7.077 14.199 -10.287 1.00 85.00 88 ASP A O 1
ATOM 709 N N . PRO A 1 89 ? 5.102 14.873 -11.119 1.00 82.94 89 PRO A N 1
ATOM 710 C CA . PRO A 1 89 ? 4.830 13.605 -11.799 1.00 82.94 89 PRO A CA 1
ATOM 711 C C . PRO A 1 89 ? 5.926 13.197 -12.792 1.00 82.94 89 PRO A C 1
ATOM 713 O O . PRO A 1 89 ? 6.173 12.011 -12.985 1.00 82.94 89 PRO A O 1
ATOM 716 N N . SER A 1 90 ? 6.587 14.178 -13.411 1.00 82.00 90 SER A N 1
ATOM 717 C CA . SER A 1 90 ? 7.579 13.966 -14.471 1.00 82.00 90 SER A CA 1
ATOM 718 C C . SER A 1 90 ? 8.944 13.496 -13.963 1.00 82.00 90 SER A C 1
ATOM 720 O O . SER A 1 90 ? 9.715 12.943 -14.738 1.00 82.00 90 SER A O 1
ATOM 722 N N . SER A 1 91 ? 9.261 13.722 -12.686 1.00 81.00 91 SER A N 1
ATOM 723 C CA . SER A 1 91 ? 10.523 13.303 -12.053 1.00 81.00 91 SER A CA 1
ATOM 724 C C . SER A 1 91 ? 10.332 12.125 -11.095 1.00 81.00 91 SER A C 1
ATOM 726 O O . SER A 1 91 ? 11.259 11.726 -10.387 1.00 81.00 91 SER A O 1
ATOM 728 N N . LEU A 1 92 ? 9.121 11.562 -11.052 1.00 84.56 92 LEU A N 1
ATOM 729 C CA . LEU A 1 92 ? 8.763 10.534 -10.095 1.00 84.56 92 LEU A CA 1
ATOM 730 C C . LEU A 1 92 ? 9.376 9.186 -10.488 1.00 84.56 92 LEU A C 1
ATOM 732 O O . LEU A 1 92 ? 8.886 8.484 -11.372 1.00 84.56 92 LEU A O 1
ATOM 736 N N . ASN A 1 93 ? 10.409 8.778 -9.759 1.00 86.88 93 ASN A N 1
ATOM 737 C CA . ASN A 1 93 ? 10.937 7.429 -9.869 1.00 86.88 93 ASN A CA 1
ATOM 738 C C . ASN A 1 93 ? 10.107 6.456 -9.020 1.00 86.88 93 ASN A C 1
ATOM 740 O O . ASN A 1 93 ? 10.304 6.315 -7.812 1.00 86.88 93 ASN A O 1
ATOM 744 N N . ILE A 1 94 ? 9.148 5.790 -9.665 1.00 87.06 94 ILE A N 1
ATOM 745 C CA . ILE A 1 94 ? 8.225 4.861 -9.000 1.00 87.06 94 ILE A CA 1
ATOM 746 C C . ILE A 1 94 ? 8.980 3.690 -8.358 1.00 87.06 94 ILE A C 1
ATOM 748 O O . ILE A 1 94 ? 8.623 3.282 -7.255 1.00 87.06 94 ILE A O 1
ATOM 752 N N . MET A 1 95 ? 10.027 3.168 -9.006 1.00 86.94 95 MET A N 1
ATOM 753 C CA . MET A 1 95 ? 10.751 1.982 -8.530 1.00 86.94 95 MET A CA 1
ATOM 754 C C . MET A 1 95 ? 11.522 2.260 -7.237 1.00 86.94 95 MET A C 1
ATOM 756 O O . MET A 1 95 ? 11.466 1.443 -6.316 1.00 86.94 95 MET A O 1
ATOM 760 N N . ALA A 1 96 ? 12.111 3.450 -7.108 1.00 87.69 96 ALA A N 1
ATOM 761 C CA . ALA A 1 96 ? 12.738 3.899 -5.866 1.00 87.69 96 ALA A CA 1
ATOM 762 C C . ALA A 1 96 ? 11.735 3.973 -4.696 1.00 87.69 96 ALA A C 1
ATOM 764 O O . ALA A 1 96 ? 12.044 3.606 -3.562 1.00 87.69 96 ALA A O 1
ATOM 765 N N . TYR A 1 97 ? 10.494 4.395 -4.957 1.00 90.19 97 TYR A N 1
ATOM 766 C CA . TYR A 1 97 ? 9.450 4.370 -3.930 1.00 90.19 97 TYR A CA 1
ATOM 767 C C . TYR A 1 97 ? 8.986 2.946 -3.608 1.00 90.19 97 TYR A C 1
ATOM 769 O O . TYR A 1 97 ? 8.717 2.646 -2.446 1.00 90.19 97 TYR A O 1
ATOM 777 N N . VAL A 1 98 ? 8.922 2.044 -4.590 1.00 90.75 98 VAL A N 1
ATOM 778 C CA . VAL A 1 98 ? 8.600 0.628 -4.341 1.00 90.75 98 VAL A CA 1
ATOM 779 C C . VAL A 1 98 ? 9.644 -0.016 -3.423 1.00 90.75 98 VAL A C 1
ATOM 781 O O . VAL A 1 98 ? 9.267 -0.710 -2.470 1.00 90.75 98 VAL A O 1
ATOM 784 N N . SER A 1 99 ? 10.939 0.212 -3.669 1.00 88.38 99 SER A N 1
ATOM 785 C CA . SER A 1 99 ? 12.012 -0.331 -2.826 1.00 88.38 99 SER A CA 1
ATOM 786 C C . SER A 1 99 ? 11.970 0.265 -1.413 1.00 88.38 99 SER A C 1
ATOM 788 O O . SER A 1 99 ? 12.061 -0.475 -0.426 1.00 88.38 99 SER A O 1
ATOM 790 N N . GLU A 1 100 ? 11.706 1.570 -1.287 1.00 89.88 100 GLU A N 1
ATOM 791 C CA . GLU A 1 100 ? 11.541 2.237 0.008 1.00 89.88 100 GLU A CA 1
ATOM 792 C C . GLU A 1 100 ? 10.377 1.643 0.816 1.00 89.88 100 GLU A C 1
ATOM 794 O O . GLU A 1 100 ? 10.503 1.435 2.028 1.00 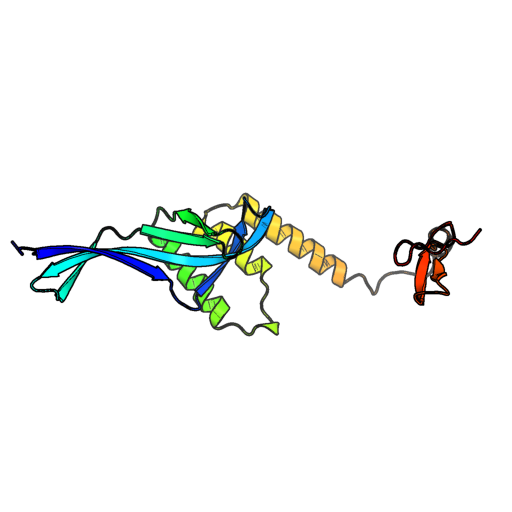89.88 100 GLU A O 1
ATOM 799 N N . VAL A 1 101 ? 9.260 1.321 0.163 1.00 91.00 101 VAL A N 1
ATOM 800 C CA . VAL A 1 101 ? 8.090 0.697 0.798 1.00 91.00 101 VAL A CA 1
ATOM 801 C C . VAL A 1 101 ? 8.405 -0.725 1.243 1.00 91.00 101 VAL A C 1
ATOM 803 O O . VAL A 1 101 ? 8.123 -1.085 2.391 1.00 91.00 101 VAL A O 1
ATOM 806 N N . ALA A 1 102 ? 9.028 -1.525 0.375 1.00 89.94 102 ALA A N 1
ATOM 807 C CA . ALA A 1 102 ? 9.451 -2.882 0.709 1.00 89.94 102 ALA A CA 1
ATOM 808 C C . ALA A 1 102 ? 10.354 -2.895 1.952 1.00 89.94 102 ALA A C 1
ATOM 810 O O . ALA A 1 102 ? 10.133 -3.686 2.874 1.00 89.94 102 ALA A O 1
ATOM 811 N N . ARG A 1 103 ? 11.309 -1.963 2.017 1.00 89.62 103 ARG A N 1
ATOM 812 C CA . ARG A 1 103 ? 12.265 -1.841 3.118 1.00 89.62 103 ARG A CA 1
ATOM 813 C C . ARG A 1 103 ? 11.641 -1.280 4.393 1.00 89.62 103 ARG A C 1
ATOM 815 O O . ARG A 1 103 ? 11.809 -1.858 5.460 1.00 89.62 103 ARG A O 1
ATOM 822 N N . SER A 1 104 ? 10.924 -0.166 4.300 1.00 89.88 104 SER A N 1
ATOM 823 C CA . SER A 1 104 ? 10.541 0.633 5.474 1.00 89.88 104 SER A CA 1
ATOM 824 C C . SER A 1 104 ? 9.178 0.249 6.050 1.00 89.88 104 SER A C 1
ATOM 826 O O . SER A 1 104 ? 8.945 0.419 7.245 1.00 89.88 104 SER A O 1
ATOM 828 N N . VAL A 1 105 ? 8.268 -0.273 5.221 1.00 89.12 105 VAL A N 1
ATOM 829 C CA . VAL A 1 105 ? 6.927 -0.701 5.657 1.00 89.12 105 VAL A CA 1
ATOM 830 C C . VAL A 1 105 ? 6.918 -2.198 5.963 1.00 89.12 105 VAL A C 1
ATOM 832 O O . VAL A 1 105 ? 6.408 -2.614 7.004 1.00 89.12 105 VAL A O 1
ATOM 835 N N . PHE A 1 106 ? 7.515 -3.013 5.093 1.00 89.25 106 PHE A N 1
ATOM 836 C CA . PHE A 1 106 ? 7.459 -4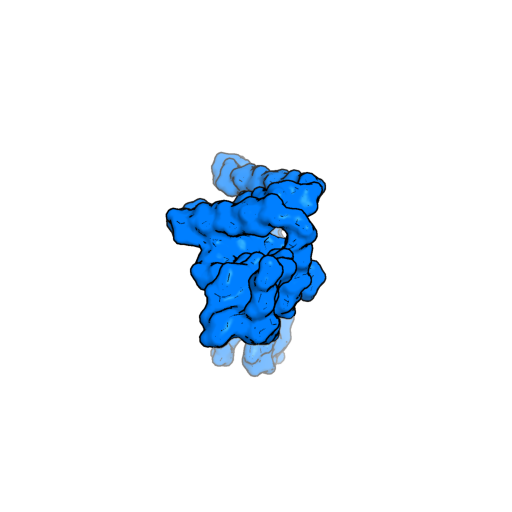.475 5.212 1.00 89.25 106 PHE A CA 1
ATOM 837 C C . PHE A 1 106 ? 8.737 -5.127 5.748 1.00 89.25 106 PHE A C 1
ATOM 839 O O . PHE A 1 106 ? 8.726 -6.327 6.007 1.00 89.25 106 PHE A O 1
ATOM 846 N N . ASN A 1 107 ? 9.817 -4.363 5.953 1.00 87.44 107 ASN A N 1
ATOM 847 C CA . ASN A 1 107 ? 11.128 -4.881 6.366 1.00 87.44 107 ASN A CA 1
ATOM 848 C C . ASN A 1 107 ? 11.654 -6.010 5.454 1.00 87.44 107 ASN A C 1
ATOM 850 O O . ASN A 1 107 ? 12.384 -6.897 5.896 1.00 87.44 107 ASN A O 1
ATOM 854 N N . ASN A 1 108 ? 11.268 -5.988 4.176 1.00 84.31 108 ASN A N 1
ATOM 855 C CA . ASN A 1 108 ? 11.697 -6.954 3.177 1.00 84.31 108 ASN A CA 1
ATOM 856 C C . ASN A 1 108 ? 12.951 -6.426 2.470 1.00 84.31 108 ASN A C 1
ATOM 858 O O . ASN A 1 108 ? 12.883 -5.764 1.433 1.00 84.31 108 ASN A O 1
ATOM 862 N N . ILE A 1 109 ? 14.102 -6.677 3.095 1.00 80.81 109 ILE A N 1
ATOM 863 C CA . ILE A 1 109 ? 15.406 -6.176 2.641 1.00 80.81 109 ILE A CA 1
ATOM 864 C C . ILE A 1 109 ? 15.836 -6.854 1.333 1.00 80.81 109 ILE A C 1
ATOM 866 O O . ILE A 1 109 ? 16.459 -6.212 0.492 1.00 80.81 109 ILE A O 1
ATOM 870 N N . GLU A 1 110 ? 15.500 -8.131 1.151 1.00 77.75 110 GLU A N 1
ATOM 871 C CA . GLU A 1 110 ? 15.867 -8.907 -0.040 1.00 77.75 110 GLU A CA 1
ATOM 872 C C . GLU A 1 110 ? 15.176 -8.363 -1.291 1.00 77.75 110 GLU A C 1
ATOM 874 O O . GLU A 1 110 ? 15.836 -8.098 -2.294 1.00 77.75 110 GLU A O 1
ATOM 879 N N . LEU A 1 111 ? 13.867 -8.102 -1.200 1.00 77.69 111 LEU A N 1
ATOM 880 C CA . LEU A 1 111 ? 13.107 -7.502 -2.295 1.00 77.69 111 LEU A CA 1
ATOM 881 C C . LEU A 1 111 ? 13.608 -6.089 -2.620 1.00 77.69 111 LEU A C 1
ATOM 883 O O . LEU A 1 111 ? 13.718 -5.734 -3.788 1.00 77.69 111 LEU A O 1
ATOM 887 N N . ALA A 1 112 ? 13.925 -5.287 -1.599 1.00 75.00 112 ALA A N 1
ATOM 888 C CA . ALA A 1 112 ? 14.416 -3.927 -1.804 1.00 75.00 112 ALA A CA 1
ATOM 889 C C . ALA A 1 112 ? 15.752 -3.907 -2.565 1.00 75.00 112 ALA A C 1
ATOM 891 O O . ALA A 1 112 ? 15.877 -3.176 -3.543 1.00 75.00 112 ALA A O 1
ATOM 892 N N . LYS A 1 113 ? 16.707 -4.760 -2.170 1.00 78.56 113 LYS A N 1
ATOM 893 C CA . LYS A 1 113 ? 18.004 -4.878 -2.855 1.00 78.56 113 LYS A CA 1
ATOM 894 C C . LYS A 1 113 ? 17.853 -5.349 -4.298 1.00 78.56 113 LYS A C 1
ATOM 896 O O . LYS A 1 113 ? 18.436 -4.749 -5.186 1.00 78.56 113 LYS A O 1
ATOM 901 N N . ALA A 1 114 ? 17.015 -6.358 -4.542 1.00 78.44 114 ALA A N 1
ATOM 902 C CA . ALA A 1 114 ? 16.784 -6.861 -5.894 1.00 78.44 114 ALA A CA 1
ATOM 903 C C . ALA A 1 114 ? 16.239 -5.778 -6.847 1.00 78.44 114 ALA A C 1
ATOM 905 O O . ALA A 1 114 ? 16.585 -5.763 -8.027 1.00 78.44 114 ALA A O 1
ATOM 906 N N . LEU A 1 115 ? 15.402 -4.865 -6.340 1.00 80.12 115 LEU A N 1
ATOM 907 C CA . LEU A 1 115 ? 14.875 -3.745 -7.122 1.00 80.12 115 LEU A CA 1
ATOM 908 C C . LEU A 1 115 ? 15.935 -2.663 -7.375 1.00 80.12 115 LEU A C 1
ATOM 910 O O . LEU A 1 115 ? 16.031 -2.180 -8.500 1.00 80.12 115 LEU A O 1
ATOM 914 N N . GLU A 1 116 ? 16.742 -2.323 -6.365 1.00 77.94 116 GLU A N 1
ATOM 915 C CA . GLU A 1 116 ? 17.858 -1.370 -6.494 1.00 77.94 116 GLU A CA 1
ATOM 916 C C . GLU A 1 116 ? 18.922 -1.881 -7.488 1.00 77.94 116 GLU A C 1
ATOM 918 O O . GLU A 1 116 ? 19.369 -1.142 -8.369 1.00 77.94 116 GLU A O 1
ATOM 923 N N . ASP A 1 117 ? 19.273 -3.168 -7.414 1.00 75.94 117 ASP A N 1
ATOM 924 C CA . ASP A 1 117 ? 20.234 -3.802 -8.321 1.00 75.94 117 ASP A CA 1
ATOM 925 C C . ASP A 1 117 ? 19.711 -3.800 -9.769 1.00 75.94 117 ASP A C 1
ATOM 927 O O . ASP A 1 117 ? 20.444 -3.441 -10.694 1.00 75.94 117 ASP A O 1
ATOM 931 N N . ALA A 1 118 ? 18.428 -4.119 -9.982 1.00 71.19 118 ALA A N 1
ATOM 932 C CA . ALA A 1 118 ? 17.801 -4.079 -11.306 1.00 71.19 118 ALA A CA 1
ATOM 933 C C . ALA A 1 118 ? 17.778 -2.665 -11.914 1.00 71.19 118 ALA A C 1
ATOM 935 O O . ALA A 1 118 ? 17.888 -2.503 -13.132 1.00 71.19 118 ALA A O 1
ATOM 936 N N . GLU A 1 119 ? 17.654 -1.638 -11.076 1.00 73.56 119 GLU A N 1
ATOM 937 C CA . GLU A 1 119 ? 17.684 -0.244 -11.507 1.00 73.56 119 GLU A CA 1
ATOM 938 C C . GLU A 1 119 ? 19.096 0.201 -11.911 1.00 73.56 119 GLU A C 1
ATOM 940 O O . GLU A 1 119 ? 19.268 0.836 -12.954 1.00 73.56 119 GLU A O 1
ATOM 945 N N . SER A 1 120 ? 20.121 -0.220 -11.163 1.00 65.56 120 SER A N 1
ATOM 946 C CA . SER A 1 120 ? 21.523 0.054 -11.507 1.00 65.56 120 SER A CA 1
ATOM 947 C C . SER A 1 120 ? 21.925 -0.548 -12.862 1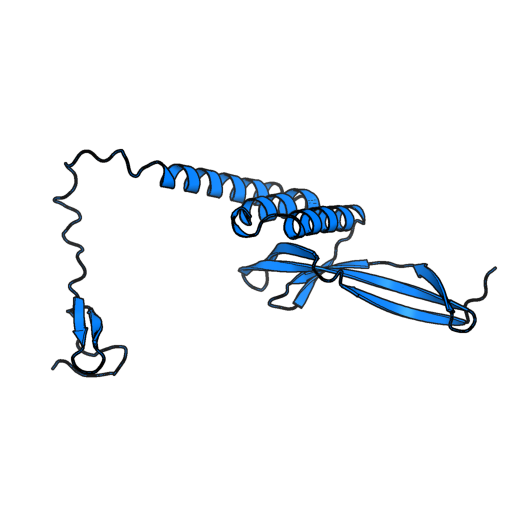.00 65.56 120 SER A C 1
ATOM 949 O O . SER A 1 120 ? 22.634 0.086 -13.643 1.00 65.56 120 SER A O 1
ATOM 951 N N . VAL A 1 121 ? 21.413 -1.739 -13.195 1.00 65.12 121 VAL A N 1
ATOM 952 C CA . VAL A 1 121 ? 21.647 -2.383 -14.498 1.00 65.12 121 VAL A CA 1
ATOM 953 C C . VAL A 1 121 ? 20.960 -1.612 -15.629 1.00 65.12 121 VAL A C 1
ATOM 955 O O . VAL A 1 121 ? 21.551 -1.458 -16.697 1.00 65.12 121 VAL A O 1
ATOM 958 N N . ARG A 1 122 ? 19.754 -1.070 -15.399 1.00 59.62 122 ARG A N 1
ATOM 959 C CA . ARG A 1 122 ? 19.055 -0.226 -16.386 1.00 59.62 122 ARG A CA 1
ATOM 960 C C . ARG A 1 122 ? 19.783 1.094 -16.643 1.00 59.62 122 ARG A C 1
ATOM 962 O O . ARG A 1 122 ? 20.005 1.431 -17.803 1.00 59.62 122 ARG A O 1
ATOM 969 N N . ALA A 1 123 ? 20.234 1.781 -15.594 1.00 59.00 123 ALA A N 1
ATOM 970 C CA . ALA A 1 123 ? 21.020 3.012 -15.730 1.00 59.00 123 ALA A CA 1
ATOM 971 C C . ALA A 1 123 ? 22.349 2.780 -16.484 1.00 59.00 123 ALA A C 1
ATOM 973 O O . ALA A 1 123 ? 22.799 3.623 -17.261 1.00 59.00 123 ALA A O 1
ATOM 974 N N . ASN A 1 124 ? 22.947 1.597 -16.320 1.00 58.41 124 ASN A N 1
ATOM 975 C CA . ASN A 1 124 ? 24.148 1.205 -17.059 1.00 58.41 124 ASN A CA 1
ATOM 976 C C . ASN A 1 124 ? 23.866 0.813 -18.522 1.00 58.41 124 ASN A C 1
ATOM 978 O O . ASN A 1 124 ? 24.770 0.888 -19.348 1.00 58.41 124 ASN A O 1
ATOM 982 N N . SER A 1 125 ? 22.635 0.425 -18.873 1.00 54.75 125 SER A N 1
ATOM 983 C CA . SER A 1 125 ? 22.252 0.166 -20.271 1.00 54.75 125 SER A CA 1
ATOM 984 C C . SER A 1 125 ? 21.925 1.434 -21.070 1.00 54.75 125 SER A C 1
ATOM 986 O O . SER A 1 125 ? 22.048 1.422 -22.288 1.00 54.75 125 SER A O 1
ATOM 988 N N . GLU A 1 126 ? 21.580 2.539 -20.400 1.00 50.47 126 GLU A N 1
ATOM 989 C CA . GLU A 1 126 ? 21.251 3.831 -21.031 1.00 50.47 126 GLU A CA 1
ATOM 990 C C . GLU A 1 126 ? 22.498 4.693 -21.332 1.00 50.47 126 GLU A C 1
ATOM 992 O O . GLU A 1 126 ? 22.430 5.669 -22.069 1.00 50.47 126 GLU A O 1
ATOM 997 N N . SER A 1 127 ? 23.666 4.309 -20.803 1.00 50.44 127 SER A N 1
ATOM 998 C CA . SER A 1 127 ? 24.966 4.962 -21.048 1.00 50.44 127 SER A CA 1
ATOM 999 C C . SER A 1 127 ? 25.849 4.231 -22.074 1.00 50.44 127 SER A C 1
ATOM 1001 O O . SER A 1 127 ? 27.019 4.572 -22.243 1.00 50.44 127 SER A O 1
ATOM 1003 N N . LEU A 1 128 ? 25.301 3.237 -22.782 1.00 49.94 128 LEU A N 1
ATOM 1004 C CA . LEU A 1 128 ? 26.023 2.388 -23.740 1.00 49.94 128 LEU A CA 1
ATOM 1005 C C . LEU A 1 128 ? 25.666 2.650 -25.218 1.00 49.94 128 LEU A C 1
ATOM 1007 O O . LEU A 1 128 ? 26.035 1.849 -26.074 1.00 49.94 128 LEU A O 1
ATOM 1011 N N . GLU A 1 129 ? 25.017 3.775 -25.548 1.00 50.72 129 GLU A N 1
ATOM 1012 C CA . GLU A 1 129 ? 24.801 4.177 -26.954 1.00 50.72 129 GLU A CA 1
ATOM 1013 C C . GLU A 1 129 ? 26.022 4.851 -27.621 1.00 50.72 129 GLU A C 1
ATOM 1015 O O . GLU A 1 129 ? 26.015 5.026 -28.834 1.00 50.72 129 GLU A O 1
ATOM 1020 N N . ASP A 1 130 ? 27.118 5.122 -26.896 1.00 45.34 130 ASP A N 1
ATOM 1021 C CA . ASP A 1 130 ? 28.307 5.801 -27.457 1.00 45.34 130 ASP A CA 1
ATOM 1022 C C . ASP A 1 130 ? 29.567 4.922 -27.619 1.00 45.34 130 ASP A C 1
ATOM 1024 O O . ASP A 1 130 ? 30.648 5.427 -27.929 1.00 45.34 130 ASP A O 1
ATOM 1028 N N . VAL A 1 131 ? 29.476 3.594 -27.459 1.00 54.00 131 VAL A N 1
ATOM 1029 C CA . VAL A 1 131 ? 30.637 2.700 -27.664 1.00 54.00 131 VAL A CA 1
ATOM 1030 C C . VAL A 1 131 ? 30.263 1.452 -28.464 1.00 54.00 131 VAL A C 1
ATOM 1032 O O . VAL A 1 131 ? 30.282 0.337 -27.954 1.00 54.00 131 VAL A O 1
ATOM 1035 N N . TYR A 1 132 ? 29.999 1.619 -29.760 1.00 50.47 132 TYR A N 1
ATOM 1036 C CA . TYR A 1 132 ? 30.185 0.527 -30.719 1.00 50.47 132 TYR A CA 1
ATOM 1037 C C . TYR A 1 132 ? 31.106 0.971 -31.863 1.00 50.47 132 TYR A C 1
ATOM 1039 O O . TYR A 1 132 ? 30.700 1.771 -32.708 1.00 50.47 132 TYR A O 1
ATOM 1047 N N . PRO A 1 133 ? 32.351 0.459 -31.942 1.00 49.22 133 PRO A N 1
ATOM 1048 C CA . PRO A 1 133 ? 33.125 0.535 -33.172 1.00 49.22 133 PRO A CA 1
ATOM 1049 C C . PRO A 1 133 ? 32.433 -0.300 -34.261 1.00 49.22 133 PRO A C 1
ATOM 1051 O O . PRO A 1 133 ? 31.972 -1.415 -34.021 1.00 49.22 133 PRO A O 1
ATOM 1054 N N . ALA A 1 134 ? 32.371 0.265 -35.465 1.00 48.19 134 ALA A N 1
ATOM 1055 C CA . ALA A 1 134 ? 31.595 -0.157 -36.634 1.00 48.19 134 ALA A CA 1
ATOM 1056 C C . ALA A 1 134 ? 31.996 -1.507 -37.289 1.00 48.19 134 ALA A C 1
ATOM 1058 O O . ALA A 1 134 ? 32.061 -1.596 -38.512 1.00 48.19 134 ALA A O 1
ATOM 1059 N N . ALA A 1 135 ? 32.280 -2.560 -36.518 1.00 51.06 135 ALA A N 1
ATOM 1060 C CA . ALA A 1 135 ? 32.836 -3.815 -37.042 1.00 51.06 135 ALA A CA 1
ATOM 1061 C C . ALA A 1 135 ? 32.103 -5.098 -36.602 1.00 51.06 135 ALA A C 1
ATOM 1063 O O . ALA A 1 135 ? 32.671 -6.182 -36.694 1.00 51.06 135 ALA A O 1
ATOM 1064 N N . ILE A 1 136 ? 30.847 -5.009 -36.150 1.00 52.91 136 ILE A N 1
ATOM 1065 C CA . ILE A 1 136 ? 30.006 -6.187 -35.857 1.00 52.91 136 ILE A CA 1
ATOM 1066 C C . ILE A 1 136 ? 28.618 -5.993 -36.494 1.00 52.91 136 ILE A C 1
ATOM 1068 O O . ILE A 1 136 ? 27.590 -6.015 -35.829 1.00 52.91 136 ILE A O 1
ATOM 1072 N N . THR A 1 137 ? 28.573 -5.720 -37.799 1.00 50.81 137 THR A N 1
ATOM 1073 C CA . THR A 1 137 ? 27.318 -5.513 -38.558 1.00 50.81 137 THR A CA 1
ATOM 1074 C C . THR A 1 137 ? 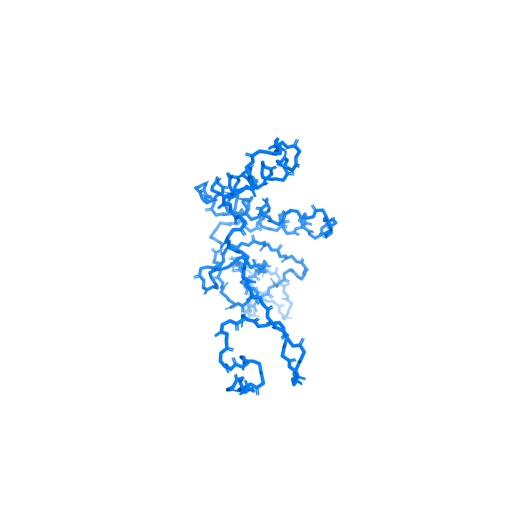27.126 -6.479 -39.729 1.00 50.81 137 THR A C 1
ATOM 1076 O O . THR A 1 137 ? 26.145 -6.356 -40.460 1.00 50.81 137 THR A O 1
ATOM 1079 N N . SER A 1 138 ? 27.988 -7.488 -39.898 1.00 54.88 138 SER A N 1
ATOM 1080 C CA . SER A 1 138 ? 27.860 -8.457 -41.000 1.00 54.88 138 SER A CA 1
ATOM 1081 C C . SER A 1 138 ? 27.238 -9.807 -40.627 1.00 54.88 138 SER A C 1
ATOM 1083 O O . SER A 1 138 ? 26.948 -10.579 -41.533 1.00 54.88 138 SER A O 1
ATOM 1085 N N . GLU A 1 139 ? 27.010 -10.112 -39.341 1.00 55.28 139 GLU A N 1
ATOM 1086 C CA . GLU A 1 139 ? 26.499 -11.440 -38.933 1.00 55.28 139 GLU A CA 1
ATOM 1087 C C . GLU A 1 139 ? 25.136 -11.431 -38.212 1.00 55.28 139 GLU A C 1
ATOM 1089 O O . GLU A 1 139 ? 24.497 -12.475 -38.129 1.00 55.28 139 GLU A O 1
ATOM 1094 N N . ILE A 1 140 ? 24.621 -10.274 -37.767 1.00 54.00 140 ILE A N 1
ATOM 1095 C CA . ILE A 1 140 ? 23.292 -10.167 -37.110 1.00 54.00 140 ILE A CA 1
ATOM 1096 C C . ILE A 1 140 ? 22.210 -9.614 -38.065 1.00 54.00 140 ILE A C 1
ATOM 1098 O O . ILE A 1 140 ? 21.012 -9.739 -37.820 1.00 54.00 140 ILE A O 1
ATOM 1102 N N . SER A 1 141 ? 22.602 -9.094 -39.227 1.00 46.34 141 SER A N 1
ATOM 1103 C CA . SER A 1 141 ? 21.712 -8.558 -40.270 1.00 46.34 1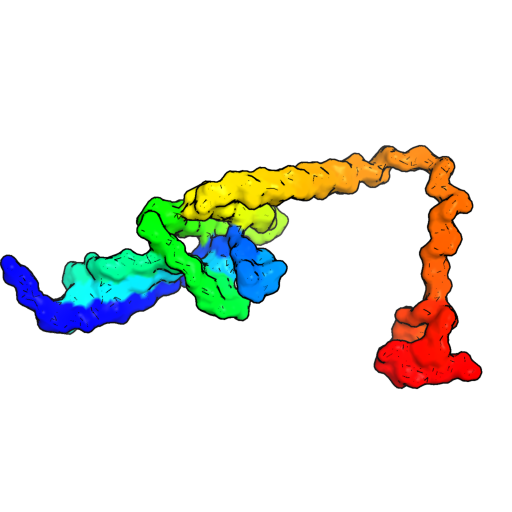41 SER A CA 1
ATOM 1104 C C . SER A 1 141 ? 20.943 -9.623 -41.075 1.00 46.34 141 SER A C 1
ATOM 1106 O O . SER A 1 141 ? 20.207 -9.272 -41.989 1.00 46.34 141 SER A O 1
ATOM 1108 N N . ASN A 1 142 ? 21.034 -10.909 -40.711 1.00 48.78 142 ASN A N 1
ATOM 1109 C CA . ASN A 1 142 ? 20.244 -11.995 -41.314 1.00 48.78 142 ASN A CA 1
ATOM 1110 C C . ASN A 1 142 ? 19.010 -12.410 -40.487 1.00 48.78 142 ASN A C 1
ATOM 1112 O O . ASN A 1 142 ? 18.385 -13.427 -40.778 1.00 48.78 142 ASN A O 1
ATOM 1116 N N . LEU A 1 143 ? 18.630 -11.623 -39.477 1.00 50.62 143 LEU A N 1
ATOM 1117 C CA . LEU A 1 143 ? 17.333 -11.726 -38.791 1.00 50.62 143 LEU A CA 1
ATOM 1118 C C . LEU A 1 143 ? 16.450 -10.501 -39.067 1.00 50.62 143 LEU A C 1
ATOM 1120 O O . LEU A 1 143 ? 15.669 -10.078 -38.218 1.00 50.62 143 LEU A O 1
ATOM 1124 N N . VAL A 1 144 ? 16.575 -9.912 -40.259 1.00 56.44 144 VAL A N 1
ATOM 1125 C CA . VAL A 1 144 ? 15.576 -8.958 -40.741 1.00 56.44 144 VAL A CA 1
ATOM 1126 C C . VAL A 1 144 ? 14.329 -9.773 -41.055 1.00 56.44 144 VAL A C 1
ATOM 1128 O O . VAL A 1 144 ? 14.279 -10.497 -42.044 1.00 56.44 144 VAL A O 1
ATOM 1131 N N . ASP A 1 145 ? 13.355 -9.717 -40.147 1.00 61.34 145 ASP A N 1
ATOM 1132 C CA . ASP A 1 145 ? 11.994 -10.184 -40.381 1.00 61.34 145 ASP A CA 1
ATOM 1133 C C . ASP A 1 145 ? 11.489 -9.524 -41.676 1.00 61.34 145 ASP A C 1
ATOM 1135 O O . ASP A 1 145 ? 11.066 -8.364 -41.677 1.00 61.34 145 ASP A O 1
ATOM 1139 N N . ASP A 1 146 ? 11.541 -10.258 -42.789 1.00 73.06 146 ASP A N 1
ATOM 1140 C CA . ASP A 1 146 ? 10.880 -9.855 -44.023 1.00 73.06 146 ASP A CA 1
ATOM 1141 C C . ASP A 1 146 ? 9.406 -9.619 -43.679 1.00 73.06 146 ASP A C 1
ATOM 1143 O O . ASP A 1 146 ? 8.694 -10.531 -43.243 1.00 73.06 146 ASP A O 1
ATOM 1147 N N . THR A 1 147 ? 8.940 -8.382 -43.825 1.00 84.00 147 THR A N 1
ATOM 1148 C CA . THR A 1 147 ? 7.549 -7.986 -43.591 1.00 84.00 147 THR A CA 1
ATOM 1149 C C . THR A 1 147 ? 6.943 -7.465 -44.890 1.00 84.00 147 THR A C 1
ATOM 1151 O O . THR A 1 147 ? 7.616 -6.845 -45.709 1.00 84.00 147 THR A O 1
ATOM 1154 N N . LYS A 1 148 ? 5.662 -7.765 -45.111 1.00 85.50 148 LYS A N 1
ATOM 1155 C CA . LYS A 1 148 ? 4.858 -7.282 -46.240 1.00 85.50 148 LYS A CA 1
ATOM 1156 C C . LYS A 1 148 ? 3.619 -6.566 -45.709 1.00 85.50 148 LYS A C 1
ATOM 1158 O O . LYS A 1 148 ? 3.142 -6.883 -44.620 1.00 85.50 148 LYS A O 1
ATOM 1163 N N . VAL A 1 149 ? 3.084 -5.625 -46.481 1.00 89.44 149 VAL A N 1
ATOM 1164 C CA . VAL A 1 149 ? 1.882 -4.859 -46.111 1.00 89.44 149 VAL A CA 1
ATOM 1165 C C . VAL A 1 149 ? 0.634 -5.552 -46.652 1.00 89.44 149 VAL A C 1
ATOM 1167 O O . VAL A 1 149 ? 0.617 -6.010 -47.796 1.00 89.44 149 VAL A O 1
ATOM 1170 N N . CYS A 1 150 ? -0.419 -5.636 -45.839 1.00 90.06 150 CYS A N 1
ATOM 1171 C CA . CYS A 1 150 ? -1.696 -6.192 -46.271 1.00 90.06 150 CYS A CA 1
ATOM 1172 C C . CYS A 1 150 ? -2.465 -5.237 -47.201 1.00 90.06 150 CYS A C 1
ATOM 1174 O O . CYS A 1 150 ? -2.682 -4.094 -46.811 1.00 90.06 150 CYS A O 1
ATOM 1176 N N . PRO A 1 151 ? -2.954 -5.681 -48.377 1.00 87.06 151 PRO A N 1
ATOM 1177 C CA . PRO A 1 151 ? -3.705 -4.816 -49.291 1.00 87.06 151 PRO A CA 1
ATOM 1178 C C . PRO A 1 151 ? -5.089 -4.416 -48.758 1.00 87.06 151 PRO A C 1
ATOM 1180 O O . PRO A 1 151 ? -5.579 -3.349 -49.102 1.00 87.06 151 PRO A O 1
ATOM 1183 N N . GLU A 1 152 ? -5.708 -5.240 -47.907 1.00 90.88 152 GLU A N 1
ATOM 1184 C CA . GLU A 1 152 ? -7.062 -4.988 -47.387 1.00 90.88 152 GLU A CA 1
ATOM 1185 C C . GLU A 1 152 ? -7.077 -4.077 -46.156 1.00 90.88 152 GLU A C 1
ATOM 1187 O O . GLU A 1 152 ? -7.972 -3.254 -45.999 1.00 90.88 152 GLU A O 1
ATOM 1192 N N . CYS A 1 153 ? -6.102 -4.223 -45.253 1.00 91.88 153 CYS A N 1
ATOM 1193 C CA . CYS A 1 153 ? -6.106 -3.495 -43.980 1.00 91.88 153 CYS A CA 1
ATOM 1194 C C . CYS A 1 153 ? -4.858 -2.644 -43.731 1.00 91.88 153 CYS A C 1
ATOM 1196 O O . CYS A 1 153 ? -4.742 -2.069 -42.656 1.00 91.88 153 CYS A O 1
ATOM 1198 N N . ALA A 1 154 ? -3.929 -2.574 -44.690 1.00 89.06 154 ALA A N 1
ATOM 1199 C CA . ALA A 1 154 ? -2.686 -1.796 -44.623 1.00 89.06 154 ALA A CA 1
ATOM 1200 C C . ALA A 1 154 ? -1.750 -2.123 -43.439 1.00 89.06 154 ALA A C 1
ATOM 1202 O O . ALA A 1 154 ? -0.801 -1.388 -43.181 1.00 89.06 154 ALA A O 1
ATOM 1203 N N . GLU A 1 155 ? -1.975 -3.242 -42.746 1.00 88.38 155 GLU A N 1
ATOM 1204 C CA . GLU A 1 155 ? -1.153 -3.659 -41.608 1.00 88.38 155 GLU A CA 1
ATOM 1205 C C . GLU A 1 155 ? 0.112 -4.402 -42.042 1.00 88.38 155 GLU A C 1
ATOM 1207 O O . GLU A 1 155 ? 0.105 -5.170 -43.013 1.00 88.38 155 GLU A O 1
ATOM 1212 N N . ASN A 1 156 ? 1.188 -4.219 -41.273 1.00 89.25 156 ASN A N 1
ATOM 1213 C CA . ASN A 1 156 ? 2.454 -4.916 -41.482 1.00 89.25 156 ASN A CA 1
ATOM 1214 C C . ASN A 1 156 ? 2.374 -6.346 -40.943 1.00 89.25 156 ASN A C 1
ATOM 1216 O O . ASN A 1 156 ? 2.129 -6.584 -39.757 1.00 89.25 156 ASN A O 1
ATOM 1220 N N . ILE A 1 157 ? 2.610 -7.318 -41.818 1.00 87.56 157 ILE A N 1
ATOM 1221 C CA . ILE A 1 157 ? 2.598 -8.743 -41.489 1.00 87.56 157 ILE A CA 1
ATOM 1222 C C . ILE A 1 157 ? 3.913 -9.396 -41.904 1.00 87.56 157 ILE A C 1
ATOM 1224 O O . ILE A 1 157 ? 4.619 -8.906 -42.779 1.00 87.56 157 ILE A O 1
ATOM 1228 N N . LYS A 1 158 ? 4.239 -10.546 -41.310 1.00 87.19 158 LYS A N 1
ATOM 1229 C CA . LYS A 1 158 ? 5.401 -11.341 -41.733 1.00 87.19 158 LYS A CA 1
ATOM 1230 C C . LYS A 1 158 ? 5.258 -11.738 -43.206 1.00 87.19 158 LYS A C 1
ATOM 1232 O O . LYS A 1 158 ? 4.184 -12.173 -43.623 1.00 87.19 158 LYS A O 1
ATOM 1237 N N . ALA A 1 159 ? 6.324 -11.639 -43.991 1.00 84.31 159 ALA A N 1
ATOM 1238 C CA . ALA A 1 159 ? 6.325 -11.949 -45.420 1.00 84.31 159 ALA A CA 1
ATOM 1239 C C . ALA A 1 159 ? 5.897 -13.399 -45.693 1.00 84.31 159 ALA A C 1
ATOM 1241 O O . ALA A 1 159 ? 5.127 -13.651 -46.622 1.00 84.31 159 ALA A O 1
ATOM 1242 N N . ALA A 1 160 ? 6.285 -14.320 -44.804 1.00 82.31 160 ALA A N 1
ATOM 1243 C CA . ALA A 1 160 ? 5.894 -15.729 -44.828 1.00 82.31 160 ALA A CA 1
ATOM 1244 C C . ALA A 1 160 ? 4.418 -15.999 -44.449 1.00 82.31 160 ALA A C 1
ATOM 1246 O O . ALA A 1 160 ? 3.974 -17.146 -44.480 1.00 82.31 160 ALA A O 1
ATOM 1247 N N . ALA A 1 161 ? 3.632 -14.986 -44.062 1.00 82.06 161 ALA A N 1
ATOM 1248 C CA . ALA A 1 161 ? 2.240 -15.191 -43.674 1.00 82.06 161 ALA A CA 1
ATOM 1249 C C . ALA A 1 161 ? 1.350 -15.499 -44.895 1.00 82.06 161 ALA A C 1
ATOM 1251 O O . ALA A 1 161 ? 1.235 -14.691 -45.820 1.00 82.06 161 ALA A O 1
ATOM 1252 N N . ILE A 1 162 ? 0.682 -16.657 -44.855 1.00 87.44 162 ILE A N 1
ATOM 1253 C CA . ILE A 1 162 ? -0.307 -17.106 -45.856 1.00 87.44 162 ILE A CA 1
ATOM 1254 C C . ILE A 1 162 ? -1.647 -16.377 -45.669 1.00 87.44 162 ILE A C 1
ATOM 1256 O O . ILE A 1 162 ? -2.379 -16.147 -46.627 1.00 87.44 162 ILE A O 1
ATOM 1260 N N . LYS A 1 163 ? -1.965 -15.972 -44.432 1.00 90.50 163 LYS A N 1
ATOM 1261 C CA . LYS A 1 163 ? -3.170 -15.204 -44.097 1.00 90.50 163 LYS A CA 1
ATOM 1262 C C . LYS A 1 163 ? -2.838 -14.013 -43.210 1.00 90.50 163 LYS A C 1
ATOM 1264 O O . LYS A 1 163 ? -1.997 -14.113 -42.315 1.00 90.50 163 LYS A O 1
ATOM 1269 N N . CYS A 1 164 ? -3.514 -12.893 -43.442 1.00 90.56 164 CYS A N 1
ATOM 1270 C CA . CYS A 1 164 ? -3.419 -11.721 -42.583 1.00 90.56 164 CYS A CA 1
ATOM 1271 C C . CYS A 1 164 ? -4.054 -12.023 -41.220 1.00 90.56 164 CYS A C 1
ATOM 1273 O O . CYS A 1 164 ? -5.212 -12.424 -41.153 1.00 90.56 164 CYS A O 1
ATOM 1275 N N . ARG A 1 165 ? -3.328 -11.789 -40.122 1.00 88.19 165 ARG A N 1
ATOM 1276 C CA . ARG A 1 165 ? -3.858 -11.982 -38.761 1.00 88.19 165 ARG A CA 1
ATOM 1277 C C . ARG A 1 165 ? -5.013 -11.027 -38.432 1.00 88.19 165 ARG A C 1
ATOM 1279 O O . ARG A 1 165 ? -5.841 -11.356 -37.592 1.00 88.19 165 ARG A O 1
ATOM 1286 N N . PHE A 1 166 ? -5.045 -9.857 -39.068 1.00 88.19 166 PHE A N 1
ATOM 1287 C CA . PHE A 1 166 ? -5.959 -8.771 -38.715 1.00 88.19 166 PHE A CA 1
ATOM 1288 C C . PHE A 1 166 ? -7.287 -8.846 -39.473 1.00 88.19 166 PHE A C 1
ATOM 1290 O O . PHE A 1 166 ? -8.341 -8.751 -38.857 1.00 88.19 166 PHE A O 1
ATOM 1297 N N . CYS A 1 167 ? -7.250 -9.076 -40.789 1.00 91.50 167 CYS A N 1
ATOM 1298 C CA . CYS A 1 167 ? -8.453 -9.134 -41.629 1.00 91.50 167 CYS A CA 1
ATOM 1299 C C . CYS A 1 167 ? -8.752 -10.528 -42.203 1.00 91.50 167 CYS A C 1
ATOM 1301 O O . CYS A 1 167 ? -9.731 -10.698 -42.919 1.00 91.50 167 CYS A O 1
ATOM 1303 N N . SER A 1 168 ? -7.925 -11.536 -41.905 1.00 88.94 168 SER A N 1
ATOM 1304 C CA . SER A 1 168 ? -8.047 -12.906 -42.436 1.00 88.94 168 SER A CA 1
ATOM 1305 C C . SER A 1 168 ? -7.926 -13.048 -43.962 1.00 88.94 168 SER A C 1
ATOM 1307 O O . SER A 1 168 ? -8.159 -14.138 -44.483 1.00 88.94 168 SER A O 1
ATOM 1309 N N . TYR A 1 169 ? -7.500 -11.998 -44.674 1.00 88.88 169 TYR A N 1
ATOM 1310 C CA . TYR A 1 169 ? -7.215 -12.045 -46.111 1.00 88.88 169 TYR A CA 1
ATOM 1311 C C . TYR A 1 169 ? -6.142 -13.094 -46.441 1.00 88.88 169 TYR A C 1
ATOM 1313 O O . TYR A 1 169 ? -5.108 -13.151 -45.768 1.00 88.88 169 TYR A O 1
ATOM 1321 N N . SER A 1 170 ? -6.381 -13.919 -47.461 1.00 89.06 170 SER A N 1
ATOM 1322 C CA . SER A 1 170 ? -5.483 -14.984 -47.922 1.00 89.06 170 SER A CA 1
ATOM 1323 C C . SER A 1 170 ? -4.624 -14.536 -49.102 1.00 89.06 170 SER A C 1
ATOM 1325 O O . SER A 1 170 ? -5.147 -14.013 -50.080 1.00 89.06 170 SER A O 1
ATOM 1327 N N . TYR A 1 171 ? -3.317 -14.786 -49.021 1.00 82.62 171 TYR A N 1
ATOM 1328 C CA . TYR A 1 171 ? -2.325 -14.466 -50.057 1.00 82.62 171 TYR A CA 1
ATOM 1329 C C . TYR A 1 171 ? -1.995 -15.677 -50.948 1.00 82.62 171 TYR A C 1
ATOM 1331 O O . TYR A 1 171 ? -0.824 -15.858 -51.275 1.00 82.62 171 TYR A O 1
ATOM 1339 N N . GLU A 1 172 ? -2.984 -16.538 -51.233 1.00 73.31 172 GLU A N 1
ATOM 1340 C CA . GLU A 1 172 ? -2.813 -17.719 -52.107 1.00 73.31 172 GLU A CA 1
ATOM 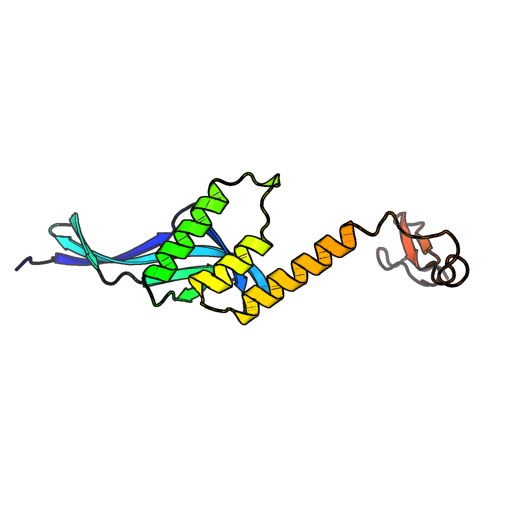1341 C C . GLU A 1 172 ? -2.202 -17.370 -53.470 1.00 73.31 172 GLU A C 1
ATOM 1343 O O . GLU A 1 172 ? -2.566 -16.312 -54.036 1.00 73.31 172 GLU A O 1
#

Nearest PDB structures (foldseek):
  7zr1-assembly1_C  TM=3.104E-01  e=4.622E-01  Thermochaetoides thermophila
  3e99-assembly1_A  TM=3.715E-01  e=7.573E+00  Burkholderia mallei ATCC 23344
  6j92-assembly1_B  TM=2.846E-01  e=4.705E+00  Klebsiella aerogenes

pLDDT: mean 80.06, std 13.95, range [45.34, 93.19]

Solvent-accessible surface area (backbone atoms only — not comparable to full-atom values): 10310 Å² total; per-residue (Å²): 138,87,79,62,62,53,79,50,78,47,77,44,70,48,87,82,34,44,38,53,40,79,34,91,86,74,75,39,80,40,51,21,37,49,31,40,37,30,31,34,37,16,46,93,82,42,81,78,46,80,45,80,72,47,38,33,38,28,31,73,88,75,65,53,68,44,78,43,90,48,73,65,31,50,54,48,48,51,54,53,10,49,51,58,67,72,46,60,80,90,76,58,61,61,66,62,48,28,26,49,38,32,37,69,50,67,65,35,56,67,64,19,49,55,50,53,54,55,49,55,55,50,61,58,61,74,71,56,85,83,73,74,79,96,78,82,70,86,79,68,70,83,71,67,79,58,64,38,70,38,92,89,75,68,44,82,39,57,54,86,52,58,49,43,90,86,80,63,52,69,69,124

InterPro domains:
  IPR031493 Zinc-ribbon 15 [PF17032] (22-167)

Radius of gyration: 26.78 Å; Cα contacts (8 Å, |Δi|>4): 248; chains: 1; bounding box: 59×34×86 Å

Organism: NCBI:txid449393

Mean predicted aligned error: 15.86 Å

Sequence (172 aa):
MAIFWGMGSKSKNYDGLWVPYHCSVCDDFSAFAVTENYKYGQVYGIRIAKYKAKHFLVCQKCDRAILLERPEQFITAQGIGRRIATSDPSSLNIMAYVSEVARSVFNNIELAKALEDAESVRANSESLEDVYPAAITSEISNLVDDTKVCPECAENIKAAAIKCRFCSYSYE